Protein AF-A0A7H4N8T7-F1 (afdb_monomer_lite)

Organism: NCBI:txid1134687

Structure (mmCIF, N/CA/C/O backbone):
data_AF-A0A7H4N8T7-F1
#
_entry.id   AF-A0A7H4N8T7-F1
#
loop_
_atom_site.group_PDB
_atom_site.id
_atom_site.type_symbol
_atom_site.label_atom_id
_atom_site.label_alt_id
_atom_site.label_comp_id
_atom_site.label_asym_id
_atom_site.label_entity_id
_atom_site.label_seq_id
_atom_site.pdbx_PDB_ins_code
_atom_site.Cartn_x
_atom_site.Cartn_y
_atom_site.Cartn_z
_atom_site.occupancy
_atom_site.B_iso_or_equiv
_atom_site.auth_seq_id
_atom_site.auth_comp_id
_atom_site.auth_asym_id
_atom_site.auth_atom_id
_atom_site.pdbx_PDB_model_num
ATOM 1 N N . MET A 1 1 ? 42.775 1.103 -53.371 1.00 51.16 1 MET A N 1
ATOM 2 C CA . MET A 1 1 ? 41.950 2.205 -52.832 1.00 51.16 1 MET A CA 1
ATOM 3 C C . MET A 1 1 ? 41.190 1.673 -51.630 1.00 51.16 1 MET A C 1
ATOM 5 O O . MET A 1 1 ? 40.581 0.620 -51.755 1.00 51.16 1 MET A O 1
ATOM 9 N N . GLY A 1 2 ? 41.316 2.308 -50.465 1.00 68.94 2 GLY A N 1
ATOM 10 C CA . GLY A 1 2 ? 40.638 1.861 -49.244 1.00 68.94 2 GLY A CA 1
ATOM 11 C C . GLY A 1 2 ? 39.206 2.387 -49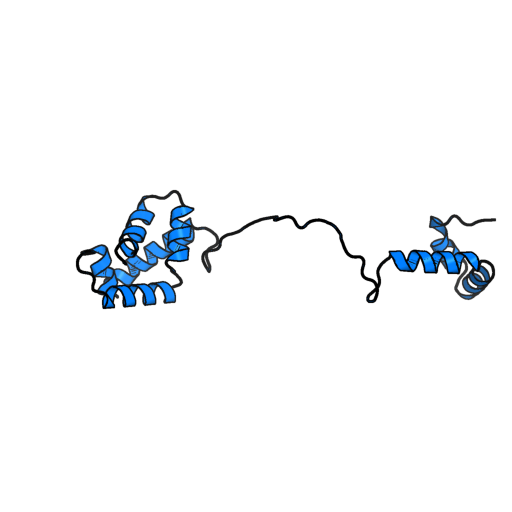.183 1.00 68.94 2 GLY A C 1
ATOM 12 O O . GLY A 1 2 ? 38.961 3.539 -49.532 1.00 68.94 2 GLY A O 1
ATOM 13 N N . VAL A 1 3 ? 38.266 1.549 -48.751 1.00 78.62 3 VAL A N 1
ATOM 14 C CA . VAL A 1 3 ? 36.894 1.965 -48.430 1.00 78.62 3 VAL A CA 1
ATOM 15 C C . VAL A 1 3 ? 36.865 2.401 -46.968 1.00 78.62 3 VAL A C 1
ATOM 17 O O . VAL A 1 3 ? 37.414 1.717 -46.108 1.00 78.62 3 VAL A O 1
ATOM 20 N N . GLU A 1 4 ? 36.233 3.535 -46.677 1.00 83.38 4 GLU A N 1
ATOM 21 C CA . GLU A 1 4 ? 36.076 4.020 -45.303 1.00 83.38 4 GLU A CA 1
ATOM 22 C C . GLU A 1 4 ? 35.295 2.996 -44.446 1.00 83.38 4 GLU A C 1
ATOM 24 O O . GLU A 1 4 ? 34.230 2.549 -44.887 1.00 83.38 4 GLU A O 1
ATOM 29 N N . PRO A 1 5 ? 35.741 2.656 -43.216 1.00 79.25 5 PRO A N 1
ATOM 30 C CA . PRO A 1 5 ? 35.100 1.624 -42.390 1.00 79.25 5 PRO A CA 1
ATOM 31 C C . PRO A 1 5 ? 33.593 1.831 -42.189 1.00 79.25 5 PRO A C 1
ATOM 33 O O . PRO A 1 5 ? 32.812 0.889 -42.304 1.00 79.25 5 PRO A O 1
ATOM 36 N N . LYS A 1 6 ? 33.154 3.082 -41.989 1.00 85.44 6 LYS A N 1
ATOM 37 C CA . LYS A 1 6 ? 31.732 3.424 -41.816 1.00 85.44 6 LYS A CA 1
ATOM 38 C C . LYS A 1 6 ? 30.885 3.170 -43.068 1.00 85.44 6 LYS A C 1
ATOM 40 O O . LYS A 1 6 ? 29.688 2.948 -42.944 1.00 85.44 6 LYS A O 1
ATOM 45 N N . LYS A 1 7 ? 31.482 3.175 -44.264 1.00 89.38 7 LYS A N 1
ATOM 46 C CA . LYS A 1 7 ? 30.796 2.969 -45.557 1.00 89.38 7 LYS A CA 1
ATOM 47 C C . LYS A 1 7 ? 30.966 1.554 -46.111 1.00 89.38 7 LYS A C 1
ATOM 49 O O . LYS A 1 7 ? 30.394 1.232 -47.152 1.00 89.38 7 LYS A O 1
ATOM 54 N N . LEU A 1 8 ? 31.721 0.699 -45.421 1.00 86.19 8 LEU A N 1
ATOM 55 C CA . LEU A 1 8 ? 32.029 -0.659 -45.860 1.00 86.19 8 LEU A CA 1
ATOM 56 C C . LEU A 1 8 ? 30.764 -1.494 -46.104 1.00 86.19 8 LEU A C 1
ATOM 58 O O . LEU A 1 8 ? 30.660 -2.144 -47.140 1.00 86.19 8 LEU A O 1
ATOM 62 N N . HIS A 1 9 ? 29.780 -1.429 -45.204 1.00 86.69 9 HIS A N 1
ATOM 63 C CA . HIS A 1 9 ? 28.518 -2.161 -45.356 1.00 86.69 9 HIS A CA 1
ATOM 64 C C . HIS A 1 9 ? 27.778 -1.761 -46.645 1.00 86.69 9 HIS A C 1
ATOM 66 O O . HIS A 1 9 ? 27.350 -2.621 -47.411 1.00 86.69 9 HIS A O 1
ATOM 72 N N . GLN A 1 10 ? 27.715 -0.461 -46.953 1.00 93.25 10 GLN A N 1
ATOM 73 C CA . GLN A 1 10 ? 27.091 0.051 -48.180 1.00 93.25 10 GLN A CA 1
ATOM 74 C C . GLN A 1 10 ? 27.856 -0.385 -49.432 1.00 93.25 10 GLN A C 1
ATOM 76 O O . GLN A 1 10 ? 27.252 -0.697 -50.455 1.00 93.25 10 GLN A O 1
ATOM 81 N N . HIS A 1 11 ? 29.188 -0.408 -49.359 1.00 89.56 11 HIS A N 1
ATOM 82 C CA . HIS A 1 11 ? 30.033 -0.861 -50.456 1.00 89.56 11 HIS A CA 1
ATOM 83 C C . HIS A 1 11 ? 29.827 -2.353 -50.756 1.00 89.56 11 HIS A C 1
ATOM 85 O O . HIS A 1 11 ? 29.600 -2.711 -51.909 1.00 89.56 11 HIS A O 1
ATOM 91 N N . LEU A 1 12 ? 29.819 -3.207 -49.726 1.00 89.88 12 LEU A N 1
ATOM 92 C CA . LEU A 1 12 ? 29.567 -4.645 -49.874 1.00 89.88 12 LEU A CA 1
ATOM 93 C C . LEU A 1 12 ? 28.165 -4.925 -50.434 1.00 89.88 12 LEU A C 1
ATOM 95 O O . LEU A 1 12 ? 28.024 -5.767 -51.317 1.00 89.88 12 LEU A O 1
ATOM 99 N N . HIS A 1 13 ? 27.148 -4.179 -49.989 1.00 91.69 13 HIS A N 1
ATOM 100 C CA . HIS A 1 13 ? 25.795 -4.280 -50.545 1.00 91.69 13 HIS A CA 1
ATOM 101 C C . HIS A 1 13 ? 25.743 -3.932 -52.039 1.00 91.69 13 HIS A C 1
ATOM 103 O O . HIS A 1 13 ? 25.078 -4.631 -52.799 1.00 91.69 13 HIS A O 1
ATOM 109 N N . LYS A 1 14 ? 26.465 -2.891 -52.477 1.00 93.75 14 LYS A N 1
ATOM 110 C CA . LYS A 1 14 ? 26.513 -2.479 -53.892 1.00 93.75 14 LYS A CA 1
ATOM 111 C C . LYS A 1 14 ? 27.220 -3.489 -54.800 1.00 93.75 14 LYS A C 1
ATOM 113 O O . LYS A 1 14 ? 26.855 -3.593 -55.964 1.00 93.75 14 LYS A O 1
ATOM 118 N N . LEU A 1 15 ? 28.213 -4.216 -54.286 1.00 92.00 15 LEU A N 1
ATOM 119 C CA . LEU A 1 15 ? 28.937 -5.253 -55.034 1.00 92.00 15 LEU A CA 1
ATOM 120 C C . LEU A 1 15 ? 28.083 -6.509 -55.291 1.00 92.00 15 LEU A C 1
ATOM 122 O O . LEU A 1 15 ? 28.352 -7.276 -56.214 1.00 92.00 15 LEU A O 1
ATOM 126 N N . GLY A 1 16 ? 27.055 -6.743 -54.475 1.00 90.69 16 GLY A N 1
ATOM 127 C CA . GLY A 1 16 ? 26.290 -7.984 -54.516 1.00 90.69 16 GLY A CA 1
ATOM 128 C C . GLY A 1 16 ? 27.080 -9.191 -53.976 1.00 90.69 16 GLY A C 1
ATOM 129 O O . GLY A 1 16 ? 28.288 -9.120 -53.733 1.00 90.69 16 GLY A O 1
ATOM 130 N N . PRO A 1 17 ? 26.414 -10.336 -53.760 1.00 90.44 17 PRO A N 1
ATOM 131 C CA . PRO A 1 17 ? 26.932 -11.420 -52.918 1.00 90.44 17 PRO A CA 1
ATOM 132 C C . PRO A 1 17 ? 28.222 -12.071 -53.446 1.00 90.44 17 PRO A C 1
ATOM 134 O O . PRO A 1 17 ? 29.131 -12.366 -52.669 1.00 90.44 17 PRO A O 1
ATOM 137 N N . GLN A 1 18 ? 28.343 -12.271 -54.763 1.00 92.44 18 GLN A N 1
ATOM 138 C CA . GLN A 1 18 ? 29.513 -12.930 -55.361 1.00 92.44 18 GLN A CA 1
ATOM 139 C C . GLN A 1 18 ? 30.771 -12.052 -55.295 1.00 92.44 18 GLN A C 1
ATOM 141 O O . GLN A 1 18 ? 31.836 -12.514 -54.878 1.00 92.44 18 GLN A O 1
ATOM 146 N N . GLN A 1 19 ? 30.650 -10.775 -55.663 1.00 90.06 19 GLN A N 1
ATOM 147 C CA . GLN A 1 19 ? 31.781 -9.843 -55.678 1.00 90.06 19 GLN A CA 1
ATOM 148 C C . GLN A 1 19 ? 32.149 -9.396 -54.259 1.00 90.06 19 GLN A C 1
ATOM 150 O O . GLN A 1 19 ? 33.331 -9.261 -53.954 1.00 90.06 19 GLN A O 1
ATOM 155 N N . ALA A 1 20 ? 31.171 -9.277 -53.354 1.00 89.62 20 ALA A N 1
ATOM 156 C CA . ALA A 1 20 ? 31.430 -9.089 -51.929 1.00 89.62 20 ALA A CA 1
ATOM 157 C C . ALA A 1 20 ? 32.226 -10.269 -51.339 1.00 89.62 20 ALA A C 1
ATOM 159 O O . ALA A 1 20 ? 33.187 -10.051 -50.605 1.00 89.62 20 ALA A O 1
ATOM 160 N N . SER A 1 21 ? 31.901 -11.518 -51.703 1.00 88.75 21 SER A N 1
ATOM 161 C CA . SER A 1 21 ? 32.682 -12.692 -51.280 1.00 88.75 21 SER A CA 1
ATOM 162 C C . SER A 1 21 ? 34.133 -12.631 -51.772 1.00 88.75 21 SER A C 1
ATOM 164 O O . SER A 1 21 ? 35.061 -12.883 -51.001 1.00 88.75 21 SER A O 1
ATOM 166 N N . ALA A 1 22 ? 34.349 -12.256 -53.037 1.00 90.12 22 ALA A N 1
ATOM 167 C CA . ALA A 1 22 ? 35.689 -12.075 -53.597 1.00 90.12 22 ALA A CA 1
ATOM 168 C C . ALA A 1 22 ? 36.469 -10.962 -52.873 1.00 90.12 22 ALA A C 1
ATOM 170 O O . ALA A 1 22 ? 37.619 -11.173 -52.483 1.00 90.12 22 ALA A O 1
ATOM 171 N N . PHE A 1 23 ? 35.821 -9.826 -52.615 1.00 89.06 23 PHE A N 1
ATO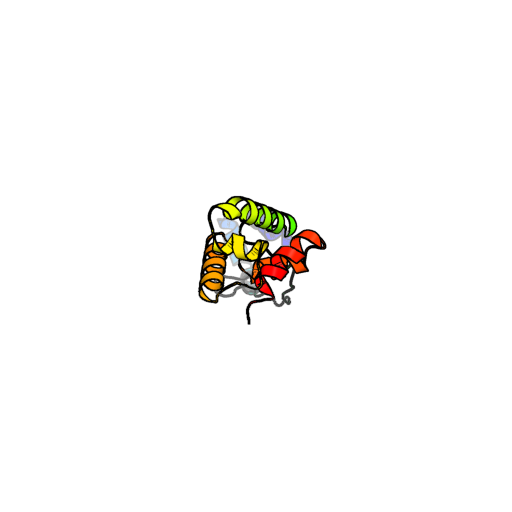M 172 C CA . PHE A 1 23 ? 36.387 -8.709 -51.864 1.00 89.06 23 PHE A CA 1
ATOM 173 C C . PHE A 1 23 ? 36.817 -9.134 -50.449 1.00 89.06 23 PHE A C 1
ATOM 175 O O . PHE A 1 23 ? 37.957 -8.914 -50.044 1.00 89.06 23 PHE A O 1
ATOM 182 N N . LEU A 1 24 ? 35.952 -9.830 -49.704 1.00 86.44 24 LEU A N 1
ATOM 183 C CA . LEU A 1 24 ? 36.271 -10.310 -48.353 1.00 86.44 24 LEU A CA 1
ATOM 184 C C . LEU A 1 24 ? 37.426 -11.327 -48.344 1.00 86.44 24 LEU A C 1
ATOM 186 O O . LEU A 1 24 ? 38.265 -11.298 -47.443 1.00 86.44 24 LEU A O 1
ATOM 190 N N . LYS A 1 25 ? 37.522 -12.193 -49.364 1.00 87.12 25 LYS A N 1
ATOM 191 C CA . LYS A 1 25 ? 38.640 -13.144 -49.518 1.00 87.12 25 LYS A CA 1
ATOM 192 C C . LYS A 1 25 ? 39.978 -12.447 -49.774 1.00 87.12 25 LYS A C 1
ATOM 194 O O . LYS A 1 25 ? 41.005 -12.946 -49.313 1.00 87.12 25 LYS A O 1
ATOM 199 N N . GLN A 1 26 ? 39.971 -11.321 -50.488 1.00 88.44 26 GLN A N 1
ATOM 200 C CA . GLN A 1 26 ? 41.160 -10.496 -50.729 1.00 88.44 26 GLN A CA 1
ATOM 201 C C . GLN A 1 26 ? 41.573 -9.704 -49.479 1.00 88.44 26 GLN A C 1
ATOM 203 O O . GLN A 1 26 ? 42.761 -9.500 -49.237 1.00 88.44 26 GLN A O 1
ATOM 208 N N . HIS A 1 27 ? 40.614 -9.329 -48.632 1.00 86.25 27 HIS A N 1
ATOM 209 C CA . HIS A 1 27 ? 40.841 -8.546 -47.418 1.00 86.25 27 HIS A CA 1
ATOM 210 C C . HIS A 1 27 ? 40.772 -9.397 -46.137 1.00 86.25 27 HIS A C 1
ATOM 212 O O . HIS A 1 27 ? 40.043 -9.075 -45.204 1.00 86.25 27 HIS A O 1
ATOM 218 N N . ARG A 1 28 ? 41.568 -10.473 -46.034 1.00 79.81 28 ARG A N 1
ATOM 219 C CA . ARG A 1 28 ? 41.497 -11.417 -44.890 1.00 79.81 28 ARG A CA 1
ATOM 220 C C . ARG A 1 28 ? 41.712 -10.791 -43.507 1.00 79.81 28 ARG A C 1
ATOM 222 O O . ARG A 1 28 ? 41.130 -11.259 -42.532 1.00 79.81 28 ARG A O 1
ATOM 229 N N . ASN A 1 29 ? 42.502 -9.721 -43.415 1.00 82.75 29 ASN A N 1
ATOM 230 C CA . ASN A 1 29 ? 42.709 -8.997 -42.157 1.00 82.75 29 ASN A CA 1
ATOM 231 C C . ASN A 1 29 ? 41.427 -8.336 -41.630 1.00 82.75 29 ASN A C 1
ATOM 233 O O . ASN A 1 29 ? 41.249 -8.270 -40.418 1.00 82.75 29 ASN A O 1
ATOM 237 N N . LEU A 1 30 ? 40.531 -7.904 -42.521 1.00 81.44 30 LEU A N 1
ATOM 238 C CA . LEU A 1 30 ? 39.244 -7.312 -42.157 1.00 81.44 30 LEU A CA 1
ATOM 239 C C . LEU A 1 30 ? 38.350 -8.330 -41.443 1.00 81.44 30 LEU A C 1
ATOM 241 O O . LEU A 1 30 ? 37.722 -7.998 -40.447 1.00 81.44 30 LEU A O 1
ATOM 245 N N . ILE A 1 31 ? 38.330 -9.579 -41.917 1.00 79.94 31 ILE A N 1
ATOM 246 C CA . ILE A 1 31 ? 37.555 -10.653 -41.280 1.00 79.94 31 ILE A CA 1
ATOM 247 C C . ILE A 1 31 ? 38.041 -10.894 -39.853 1.00 79.94 31 ILE A C 1
ATOM 249 O O . ILE A 1 31 ? 37.226 -10.976 -38.943 1.00 79.94 31 ILE A O 1
ATOM 253 N N . ARG A 1 32 ? 39.361 -10.932 -39.640 1.00 80.75 32 ARG A N 1
ATOM 254 C CA . ARG A 1 32 ? 39.933 -11.062 -38.294 1.00 80.75 32 ARG A CA 1
ATOM 255 C C . ARG A 1 32 ? 39.538 -9.888 -37.392 1.00 80.75 32 ARG A C 1
ATOM 257 O O . ARG A 1 32 ? 39.059 -10.118 -36.293 1.00 80.75 32 ARG A O 1
ATOM 264 N N . GLN A 1 33 ? 39.651 -8.655 -37.886 1.00 80.69 33 GLN A N 1
ATOM 265 C CA . GLN A 1 33 ? 39.260 -7.456 -37.134 1.00 80.69 33 GLN A CA 1
ATOM 266 C C . GLN A 1 33 ? 37.769 -7.448 -36.762 1.00 80.69 33 GLN A C 1
ATOM 268 O O . GLN A 1 33 ? 37.417 -7.047 -35.658 1.00 80.69 33 GLN A O 1
ATOM 273 N N . LEU A 1 34 ? 36.890 -7.906 -37.659 1.00 78.06 34 LEU A N 1
ATOM 274 C CA . LEU A 1 34 ? 35.458 -8.028 -37.371 1.00 78.06 34 LEU A CA 1
ATOM 275 C C . LEU A 1 34 ? 35.175 -9.109 -36.320 1.00 78.06 34 LEU A C 1
ATOM 277 O O . LEU A 1 34 ? 34.333 -8.892 -35.452 1.00 78.06 34 LEU A O 1
ATOM 281 N N . SER A 1 35 ? 35.891 -10.236 -36.360 1.00 75.62 35 SER A N 1
ATOM 282 C CA . SER A 1 35 ? 35.788 -11.275 -35.330 1.00 75.62 35 SER A CA 1
ATOM 283 C C . SER A 1 35 ? 36.227 -10.771 -33.953 1.00 75.62 35 SER A C 1
ATOM 285 O O . SER A 1 35 ? 35.559 -11.066 -32.966 1.00 75.62 35 SER A O 1
ATOM 287 N N . ASP A 1 36 ? 37.297 -9.973 -33.887 1.00 76.00 36 ASP A N 1
ATOM 288 C CA . ASP A 1 36 ? 37.797 -9.397 -32.632 1.00 76.00 36 ASP A CA 1
ATOM 289 C C . ASP A 1 36 ? 36.790 -8.399 -32.029 1.00 76.00 36 ASP A C 1
ATOM 291 O O . ASP A 1 36 ? 36.535 -8.417 -30.826 1.00 76.00 36 ASP A O 1
ATOM 295 N N . VAL A 1 37 ? 36.146 -7.573 -32.865 1.00 72.12 37 VAL A N 1
ATOM 296 C CA . VAL A 1 37 ? 35.076 -6.654 -32.427 1.00 72.12 37 VAL A CA 1
ATOM 297 C C . VAL A 1 37 ? 33.805 -7.409 -32.032 1.00 72.12 37 VAL A C 1
ATOM 299 O O . VAL A 1 37 ? 33.115 -6.993 -31.105 1.00 72.12 37 VAL A O 1
ATOM 302 N N . GLY A 1 38 ? 33.504 -8.540 -32.677 1.00 67.25 38 GLY A N 1
ATOM 303 C CA . GLY A 1 38 ? 32.358 -9.385 -32.331 1.00 67.25 38 GLY A CA 1
ATOM 304 C C . GLY A 1 38 ? 32.372 -9.866 -30.877 1.00 67.25 38 GLY A C 1
ATOM 305 O O . GLY A 1 38 ? 31.314 -10.039 -30.281 1.00 67.25 38 GLY A O 1
ATOM 306 N N . VAL A 1 39 ? 33.557 -9.997 -30.270 1.00 66.88 39 VAL A N 1
ATOM 307 C CA . VAL A 1 39 ? 33.705 -10.330 -28.843 1.00 66.88 39 VAL A CA 1
ATOM 308 C C . VAL A 1 39 ? 33.181 -9.214 -27.928 1.00 66.88 39 VAL A C 1
ATOM 310 O O . VAL A 1 39 ? 32.735 -9.505 -26.822 1.00 66.88 39 VAL A O 1
ATOM 313 N N . LEU A 1 40 ? 33.199 -7.958 -28.382 1.00 68.69 40 LEU A N 1
ATOM 314 C CA . LEU A 1 40 ? 32.792 -6.782 -27.603 1.00 68.69 40 LEU A CA 1
ATOM 315 C C . LEU A 1 40 ? 31.291 -6.470 -27.699 1.00 68.69 40 LEU A C 1
ATOM 317 O O . LEU A 1 40 ? 30.777 -5.715 -26.881 1.00 68.69 40 LEU A O 1
ATOM 321 N N . LEU A 1 41 ? 30.584 -7.023 -28.690 1.00 71.81 41 LEU A N 1
ATOM 322 C CA . LEU A 1 41 ? 29.174 -6.705 -28.965 1.00 71.81 41 LEU A CA 1
ATOM 323 C C . LEU A 1 41 ? 28.177 -7.477 -28.088 1.00 71.81 41 LEU A C 1
ATOM 325 O O . LEU A 1 41 ? 26.971 -7.273 -28.208 1.00 71.81 41 LEU A O 1
ATOM 329 N N . GLY A 1 42 ? 28.676 -8.337 -27.200 1.00 67.44 42 GLY A N 1
ATOM 330 C CA . GLY A 1 42 ? 27.848 -9.253 -26.433 1.00 67.44 42 GLY A CA 1
ATOM 331 C C . GLY A 1 42 ? 27.311 -10.403 -27.286 1.00 67.44 42 GLY A C 1
ATOM 332 O O . GLY A 1 42 ? 27.000 -10.253 -28.463 1.00 67.44 42 GLY A O 1
ATOM 333 N N . SER A 1 43 ? 27.182 -11.584 -26.700 1.00 71.69 43 SER A N 1
ATOM 334 C CA . SER A 1 43 ? 26.442 -12.707 -27.288 1.00 71.69 43 SER A CA 1
ATOM 335 C C . SER A 1 43 ? 25.712 -13.473 -26.193 1.00 71.69 43 SER A C 1
ATOM 337 O O . SER A 1 43 ? 26.001 -13.263 -25.017 1.00 71.69 43 SER A O 1
ATOM 339 N N . GLU A 1 44 ? 24.822 -14.401 -26.552 1.00 73.56 44 GLU A N 1
ATOM 340 C CA . GLU A 1 44 ? 24.174 -15.281 -25.563 1.00 73.56 44 GLU A CA 1
ATOM 341 C C . GLU A 1 44 ? 25.194 -15.995 -24.662 1.00 73.56 44 GLU A C 1
ATOM 343 O O . GLU A 1 44 ? 24.964 -16.167 -23.469 1.00 73.56 44 GLU A O 1
ATOM 348 N N . TYR A 1 45 ? 26.363 -16.338 -25.210 1.00 74.06 45 TYR A N 1
ATOM 349 C CA . TYR A 1 45 ? 27.441 -17.005 -24.479 1.00 74.06 45 TYR A CA 1
ATOM 350 C C . TYR A 1 45 ? 28.485 -16.043 -23.890 1.00 74.06 45 TYR A C 1
ATOM 352 O O . TYR A 1 45 ? 29.422 -16.490 -23.230 1.00 74.06 45 TYR A O 1
ATOM 360 N N . ARG A 1 46 ? 28.365 -14.733 -24.147 1.00 73.62 46 ARG A N 1
ATOM 361 C CA . ARG A 1 46 ? 29.232 -13.664 -23.620 1.00 73.62 46 ARG A CA 1
ATOM 362 C C . ARG A 1 46 ? 28.424 -12.373 -23.461 1.00 73.62 46 ARG A C 1
ATOM 364 O O . ARG A 1 46 ? 28.625 -11.459 -24.258 1.00 73.62 46 ARG A O 1
ATOM 371 N N . PRO A 1 47 ? 27.460 -12.302 -22.535 1.00 75.69 47 PRO A N 1
ATOM 372 C CA . PRO A 1 47 ? 26.644 -11.105 -22.379 1.00 75.69 47 PRO A CA 1
ATOM 373 C C . PRO A 1 47 ? 27.514 -9.923 -21.933 1.00 75.69 47 PRO A C 1
ATOM 375 O O . PRO A 1 47 ? 28.469 -10.100 -21.177 1.00 75.69 47 PRO A O 1
ATOM 378 N N . VAL A 1 48 ? 27.186 -8.714 -22.398 1.00 79.12 48 VAL A N 1
ATOM 379 C CA . VAL A 1 48 ? 27.781 -7.489 -21.847 1.00 79.12 48 VAL A CA 1
ATOM 380 C C . VAL A 1 48 ? 27.171 -7.275 -20.467 1.00 79.12 48 VAL A C 1
ATOM 382 O O . VAL A 1 48 ? 25.958 -7.112 -20.347 1.00 79.12 48 VAL A O 1
ATOM 385 N N . ILE A 1 49 ? 28.007 -7.316 -19.433 1.00 80.06 49 ILE A N 1
ATOM 386 C CA . ILE A 1 49 ? 27.594 -7.076 -18.051 1.00 80.06 49 ILE A CA 1
ATOM 387 C C . ILE A 1 49 ? 27.815 -5.593 -17.756 1.00 80.06 49 ILE A C 1
ATOM 389 O O . ILE A 1 49 ? 28.869 -5.042 -18.062 1.00 80.06 49 ILE A O 1
ATOM 393 N N . SER A 1 50 ? 26.788 -4.942 -17.217 1.00 83.38 50 SER A N 1
ATOM 394 C CA . SER A 1 50 ? 26.874 -3.565 -16.739 1.00 83.38 50 SER A CA 1
ATOM 395 C C . SER A 1 50 ? 27.537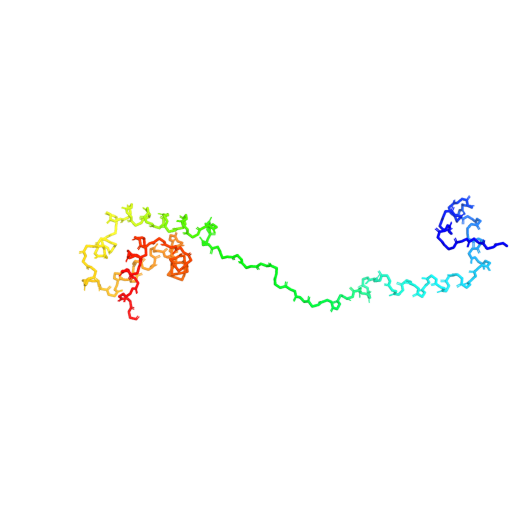 -3.541 -15.364 1.00 83.38 50 SER A C 1
ATOM 397 O O . SER A 1 50 ? 27.029 -4.181 -14.449 1.00 83.38 50 SER A O 1
ATOM 399 N N . ASP A 1 51 ? 28.597 -2.747 -15.207 1.00 86.38 51 ASP A N 1
ATOM 400 C CA . ASP A 1 51 ? 29.241 -2.474 -13.910 1.00 86.38 51 ASP A CA 1
ATOM 401 C C . ASP A 1 51 ? 28.633 -1.252 -13.189 1.00 86.38 51 ASP A C 1
ATOM 403 O O . ASP A 1 51 ? 29.191 -0.749 -12.215 1.00 86.38 51 ASP A O 1
ATOM 407 N N . HIS A 1 52 ? 27.515 -0.714 -13.690 1.00 90.81 52 HIS A N 1
ATOM 408 C CA . HIS A 1 52 ? 26.832 0.402 -13.041 1.00 90.81 52 HIS A CA 1
ATOM 409 C C . HIS A 1 52 ? 26.284 -0.012 -11.672 1.00 90.81 52 HIS A C 1
ATOM 411 O O . HIS A 1 52 ? 25.626 -1.042 -11.553 1.00 90.81 52 HIS A O 1
ATOM 417 N N . GLU A 1 53 ? 26.530 0.819 -10.657 1.00 89.19 53 GLU A N 1
ATOM 418 C CA . GLU A 1 53 ? 25.930 0.632 -9.338 1.00 89.19 53 GLU A CA 1
ATOM 419 C C . GLU A 1 53 ? 24.410 0.814 -9.403 1.00 89.19 53 GLU A C 1
ATOM 421 O O . GLU A 1 53 ? 23.900 1.745 -10.038 1.00 89.19 53 GLU A O 1
ATOM 426 N N 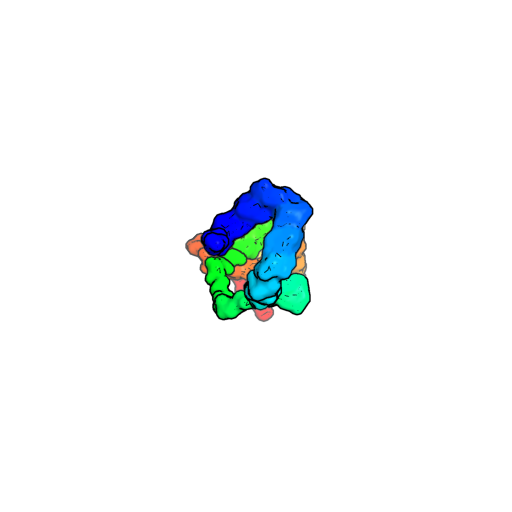. ASP A 1 54 ? 23.690 -0.065 -8.708 1.00 88.50 54 ASP A N 1
ATOM 427 C CA . ASP A 1 54 ? 22.243 0.032 -8.581 1.00 88.50 54 ASP A CA 1
ATOM 428 C C . ASP A 1 54 ? 21.851 1.287 -7.792 1.00 88.50 54 ASP A C 1
ATOM 430 O O . ASP A 1 54 ? 22.412 1.600 -6.740 1.00 88.50 54 ASP A O 1
ATOM 434 N N . ALA A 1 55 ? 20.819 1.981 -8.271 1.00 89.19 55 ALA A N 1
ATOM 435 C CA . ALA A 1 55 ? 20.239 3.133 -7.595 1.00 89.19 55 ALA A CA 1
ATOM 436 C C . ALA A 1 55 ? 18.778 2.862 -7.222 1.00 89.19 55 ALA A C 1
ATOM 438 O O . ALA A 1 55 ? 17.977 2.413 -8.045 1.00 89.19 55 ALA A O 1
ATOM 439 N N . LEU A 1 56 ? 18.402 3.192 -5.983 1.00 88.50 56 LEU A N 1
ATOM 440 C CA . LEU A 1 56 ? 17.001 3.187 -5.568 1.00 88.50 56 LEU A CA 1
ATOM 441 C C . LEU A 1 56 ? 16.278 4.381 -6.211 1.00 88.50 56 LEU A C 1
ATOM 443 O O . LEU A 1 56 ? 16.471 5.520 -5.792 1.00 88.50 56 LEU A O 1
ATOM 447 N N . ILE A 1 57 ? 15.439 4.116 -7.215 1.00 89.56 57 ILE A N 1
ATOM 448 C CA . ILE A 1 57 ? 14.720 5.161 -7.966 1.00 89.56 57 ILE A CA 1
ATOM 449 C C . ILE A 1 57 ? 13.488 5.659 -7.196 1.00 89.56 57 ILE A C 1
ATOM 451 O O . ILE A 1 57 ? 13.223 6.860 -7.160 1.00 89.56 57 ILE A O 1
ATOM 455 N N . SER A 1 58 ? 12.732 4.762 -6.559 1.00 84.00 58 SER A N 1
ATOM 456 C CA . SER A 1 58 ? 11.558 5.133 -5.766 1.00 84.00 58 SER A CA 1
ATOM 457 C C . SER A 1 58 ? 11.200 4.073 -4.725 1.00 84.00 58 SER A C 1
ATOM 459 O O . SER A 1 58 ? 11.606 2.913 -4.804 1.00 84.00 58 SER A O 1
ATOM 461 N N . LYS A 1 59 ? 10.421 4.492 -3.724 1.00 79.81 59 LYS A N 1
ATOM 462 C CA . LYS A 1 59 ? 9.762 3.609 -2.763 1.00 79.81 59 LYS A CA 1
ATOM 463 C C . LYS A 1 59 ? 8.311 4.051 -2.627 1.00 79.81 59 LYS A C 1
ATOM 465 O O . LYS A 1 59 ? 8.042 5.101 -2.050 1.00 79.81 59 LYS A O 1
ATOM 470 N N . GLU A 1 60 ? 7.393 3.239 -3.131 1.00 79.31 60 GLU A N 1
ATOM 471 C CA . GLU A 1 60 ? 5.955 3.471 -3.005 1.00 79.31 60 GLU A CA 1
ATOM 472 C C . GLU A 1 60 ? 5.373 2.520 -1.959 1.00 79.31 60 GLU A C 1
ATOM 474 O O . GLU A 1 60 ? 5.616 1.313 -1.989 1.00 79.31 60 GLU A O 1
ATOM 479 N N . GLN A 1 61 ? 4.632 3.073 -0.998 1.00 79.38 61 GLN A N 1
ATOM 480 C CA . GLN A 1 61 ? 3.890 2.292 -0.014 1.00 79.38 61 GLN A CA 1
ATOM 481 C C . GLN A 1 61 ? 2.433 2.230 -0.453 1.00 79.38 61 GLN A C 1
ATOM 483 O O . GLN A 1 61 ? 1.768 3.259 -0.539 1.00 79.38 61 GLN A O 1
ATOM 488 N N . THR A 1 62 ? 1.932 1.023 -0.685 1.00 84.69 62 THR A N 1
ATOM 489 C CA . THR A 1 62 ? 0.519 0.783 -0.980 1.00 84.69 62 THR A CA 1
ATOM 490 C C . THR A 1 62 ? -0.184 0.169 0.229 1.00 84.69 62 THR A C 1
ATOM 492 O O . THR A 1 62 ? 0.446 -0.413 1.120 1.00 84.69 62 THR A O 1
ATOM 495 N N . TYR A 1 63 ? -1.506 0.321 0.261 1.00 85.88 63 TYR A N 1
ATOM 496 C CA . TYR A 1 63 ? -2.392 -0.156 1.320 1.00 85.88 63 TYR A CA 1
ATOM 497 C C . TYR A 1 63 ? -3.431 -1.106 0.711 1.00 85.88 63 TYR A C 1
ATOM 499 O O . TYR A 1 63 ? -4.631 -0.834 0.678 1.00 85.88 63 TYR A O 1
ATOM 507 N N . GLY A 1 64 ? -2.946 -2.205 0.124 1.00 84.56 64 GLY A N 1
ATOM 508 C CA . GLY A 1 64 ? -3.772 -3.139 -0.642 1.00 84.56 64 GLY A CA 1
ATOM 509 C C . GLY A 1 64 ? -4.275 -2.497 -1.936 1.00 84.56 64 GLY A C 1
ATOM 510 O O . GLY A 1 64 ? -3.480 -2.130 -2.798 1.00 84.56 64 GLY A O 1
ATOM 511 N N . ARG A 1 65 ? -5.597 -2.338 -2.066 1.00 84.06 65 ARG A N 1
ATOM 512 C CA . ARG A 1 65 ? -6.232 -1.698 -3.235 1.00 84.06 65 ARG A CA 1
ATOM 513 C C . ARG A 1 65 ? -6.100 -0.170 -3.268 1.00 84.06 65 ARG A C 1
ATOM 515 O O . ARG A 1 65 ? -6.457 0.441 -4.270 1.00 84.06 65 ARG A O 1
ATOM 522 N N . TYR A 1 66 ? -5.612 0.445 -2.191 1.00 86.56 66 TYR A N 1
ATOM 523 C CA . TYR A 1 66 ? -5.489 1.897 -2.073 1.00 86.56 66 TYR A CA 1
ATOM 524 C C . TYR A 1 66 ? -4.034 2.336 -2.251 1.00 86.56 66 TYR A C 1
ATOM 526 O O . TYR A 1 66 ? -3.128 1.815 -1.596 1.00 86.56 66 TYR A O 1
ATOM 534 N N . GLN A 1 67 ? -3.814 3.318 -3.126 1.00 82.38 67 GLN A N 1
ATOM 535 C CA . GLN A 1 67 ? -2.497 3.938 -3.328 1.00 82.38 67 GLN A CA 1
ATOM 536 C C . GLN A 1 67 ? -2.246 5.080 -2.339 1.00 82.38 67 GLN A C 1
ATOM 538 O O . GLN A 1 67 ? -1.106 5.315 -1.950 1.00 82.38 67 GLN A O 1
ATOM 543 N N . LYS A 1 68 ? -3.302 5.783 -1.910 1.00 88.19 68 LYS A N 1
ATOM 544 C CA . LYS A 1 68 ? -3.194 6.899 -0.969 1.00 88.19 68 LYS A CA 1
ATOM 545 C C . LYS A 1 68 ? -3.579 6.461 0.443 1.00 88.19 68 LYS A C 1
ATOM 547 O O . LYS A 1 68 ? -4.616 5.813 0.610 1.00 88.19 68 LYS A O 1
ATOM 552 N N . PRO A 1 69 ? -2.801 6.851 1.466 1.00 88.12 69 PRO A N 1
ATOM 553 C CA . PRO A 1 69 ? -3.138 6.543 2.848 1.00 88.12 69 PRO A CA 1
ATOM 554 C C . PRO A 1 69 ? -4.439 7.230 3.288 1.00 88.12 69 PRO A C 1
ATOM 556 O O . PRO A 1 69 ? -5.224 6.588 3.978 1.00 88.12 69 PRO A O 1
ATOM 559 N N . ALA A 1 70 ? -4.739 8.457 2.835 1.00 86.06 70 ALA A N 1
ATOM 560 C CA . ALA A 1 70 ? -6.033 9.105 3.087 1.00 86.06 70 ALA A CA 1
ATOM 561 C C . ALA A 1 70 ? -7.234 8.249 2.649 1.00 86.06 70 ALA A C 1
ATOM 563 O O . ALA A 1 70 ? -8.132 8.011 3.454 1.00 86.06 70 ALA A O 1
ATOM 564 N N . ASP A 1 71 ? -7.227 7.745 1.410 1.00 89.12 71 ASP A N 1
ATOM 565 C CA . ASP A 1 71 ? -8.332 6.945 0.860 1.00 89.12 71 ASP A CA 1
ATOM 566 C C . ASP A 1 71 ? -8.514 5.638 1.649 1.00 89.12 71 ASP A C 1
ATOM 568 O O . ASP A 1 71 ? -9.634 5.213 1.939 1.00 89.12 71 ASP A O 1
ATOM 572 N N . TYR A 1 72 ? -7.401 5.017 2.050 1.00 90.19 72 TYR A N 1
ATOM 573 C CA . TYR A 1 72 ? -7.408 3.824 2.892 1.00 90.19 72 TYR A CA 1
ATOM 574 C C . TYR A 1 72 ? -8.003 4.096 4.281 1.00 90.19 72 TYR A C 1
ATOM 576 O O . TYR A 1 72 ? -8.859 3.342 4.743 1.00 90.19 72 TYR A O 1
ATOM 584 N N . LEU A 1 73 ? -7.589 5.187 4.934 1.00 87.00 73 LEU A N 1
ATOM 585 C CA . LEU A 1 73 ? -8.090 5.593 6.250 1.00 87.00 73 LEU A CA 1
ATOM 586 C C . LEU A 1 73 ? -9.569 5.994 6.214 1.00 87.00 73 LEU A C 1
ATOM 588 O O . LEU A 1 73 ? -10.319 5.657 7.130 1.00 87.00 73 LEU A O 1
ATOM 592 N N . GLN A 1 74 ? -10.002 6.678 5.155 1.00 87.06 74 GLN A N 1
ATOM 593 C CA . GLN A 1 74 ? -11.407 7.009 4.951 1.00 87.06 74 GLN A CA 1
ATOM 594 C C . GLN A 1 74 ? -12.244 5.738 4.788 1.00 87.06 74 GLN A C 1
ATOM 596 O O . GLN A 1 74 ? -13.240 5.567 5.489 1.00 87.06 74 GLN A O 1
ATOM 601 N N . SER A 1 75 ? -11.813 4.818 3.922 1.00 88.62 75 SER A N 1
ATOM 602 C CA . SER A 1 75 ? -12.522 3.556 3.722 1.00 88.62 75 SER A CA 1
ATOM 603 C C . SER A 1 75 ? -12.564 2.709 4.993 1.00 88.62 75 SER A C 1
ATOM 605 O O . SER A 1 75 ? -13.579 2.072 5.262 1.00 88.62 75 SER A O 1
ATOM 607 N N . PHE A 1 76 ? -11.494 2.713 5.790 1.00 87.12 76 PHE A N 1
ATOM 608 C CA . PHE A 1 76 ? -11.500 2.082 7.106 1.00 87.12 76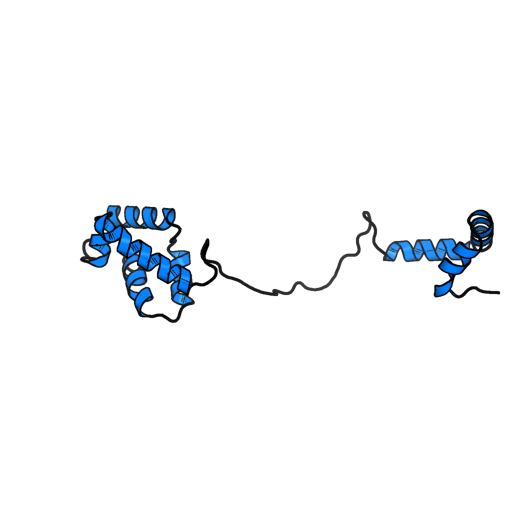 PHE A CA 1
ATOM 609 C C . PHE A 1 76 ? -12.583 2.685 8.009 1.00 87.12 76 PHE A C 1
ATOM 611 O O . PHE A 1 76 ? -13.345 1.949 8.628 1.00 87.12 76 PHE A O 1
ATOM 618 N N . ASN A 1 77 ? -12.693 4.014 8.065 1.00 83.19 77 ASN A N 1
ATOM 619 C CA . ASN A 1 77 ? -13.704 4.673 8.888 1.00 83.19 77 ASN A CA 1
ATOM 620 C C . ASN A 1 77 ? -15.131 4.312 8.440 1.00 83.19 77 ASN A C 1
ATOM 622 O O . ASN A 1 77 ? -15.969 3.969 9.269 1.00 83.19 77 ASN A O 1
ATOM 626 N N . GLU A 1 78 ? -15.387 4.314 7.129 1.00 85.81 78 GLU A N 1
ATOM 627 C CA . GLU A 1 78 ? -16.659 3.864 6.544 1.00 85.81 78 GLU A CA 1
ATOM 628 C C . GLU A 1 78 ? -16.951 2.393 6.868 1.00 85.81 78 GLU A C 1
ATOM 630 O O . GLU A 1 78 ? -18.084 2.018 7.165 1.00 85.81 78 GLU A O 1
ATOM 635 N N . PHE A 1 79 ? -15.929 1.538 6.844 1.00 86.25 79 PHE A N 1
ATOM 636 C CA . PHE A 1 79 ? -16.076 0.140 7.221 1.00 86.25 79 PHE A CA 1
ATOM 637 C C . PHE A 1 79 ? -16.475 -0.006 8.692 1.00 86.25 79 PHE A C 1
ATOM 639 O O . PHE A 1 79 ? -17.417 -0.739 8.993 1.00 86.25 79 PHE A O 1
ATOM 646 N N . ILE A 1 80 ? -15.817 0.712 9.605 1.00 79.75 80 ILE A N 1
ATOM 647 C CA . ILE A 1 80 ? -16.164 0.677 11.029 1.00 79.75 80 ILE A CA 1
ATOM 648 C C . ILE A 1 80 ? -17.601 1.155 11.237 1.00 79.75 80 ILE A C 1
ATOM 650 O O . ILE A 1 80 ? -18.384 0.436 11.854 1.00 79.75 80 ILE A O 1
ATOM 654 N N . THR A 1 81 ? -17.985 2.312 10.688 1.00 78.56 81 THR A N 1
ATOM 655 C CA . THR A 1 81 ? -19.331 2.874 10.894 1.00 78.56 81 THR A CA 1
ATOM 656 C C . THR A 1 81 ? -20.439 1.973 10.356 1.00 78.56 81 THR A C 1
ATOM 658 O O . THR A 1 81 ? -21.456 1.796 11.025 1.00 78.56 81 THR A O 1
ATOM 661 N N . ASN A 1 82 ? -20.228 1.337 9.202 1.00 82.25 82 ASN A N 1
ATOM 662 C CA . ASN A 1 82 ? -21.198 0.414 8.614 1.00 82.25 82 ASN A CA 1
ATOM 663 C C . ASN A 1 82 ? -21.323 -0.907 9.392 1.00 82.25 82 ASN A C 1
ATOM 665 O O . ASN A 1 82 ? -22.408 -1.488 9.449 1.00 82.25 82 ASN A O 1
ATOM 669 N N . ASN A 1 83 ? -20.240 -1.375 10.019 1.00 75.38 83 ASN A N 1
ATOM 670 C CA . ASN A 1 83 ? -20.213 -2.651 10.741 1.00 75.38 83 ASN A CA 1
ATOM 671 C C . ASN A 1 83 ? -20.460 -2.516 12.255 1.00 75.38 83 ASN A C 1
ATOM 673 O O . ASN A 1 83 ? -20.597 -3.530 12.943 1.00 75.38 83 ASN A O 1
ATOM 677 N N . LEU A 1 84 ? -20.600 -1.291 12.780 1.00 69.62 84 LEU A N 1
ATOM 678 C CA . LEU A 1 84 ? -20.888 -1.015 14.197 1.00 69.62 84 LEU A CA 1
ATOM 679 C C . LEU A 1 84 ? -22.141 -1.731 14.719 1.00 69.62 84 LEU A C 1
ATOM 681 O O . LEU A 1 84 ? -22.154 -2.202 15.853 1.00 69.62 84 LEU A O 1
ATOM 685 N N . ASN A 1 85 ? -23.187 -1.824 13.895 1.00 59.75 85 ASN A N 1
ATOM 686 C CA . ASN A 1 85 ? -24.444 -2.482 14.268 1.00 59.75 85 ASN A CA 1
ATOM 687 C C . ASN A 1 85 ? -24.408 -4.003 14.067 1.00 59.75 85 ASN A C 1
ATOM 689 O O . ASN A 1 85 ? -25.265 -4.709 14.591 1.00 59.75 85 ASN A O 1
ATOM 693 N N . GLN A 1 86 ? -23.446 -4.502 13.287 1.00 62.53 86 GLN A N 1
ATOM 694 C CA . GLN A 1 86 ? -23.345 -5.915 12.915 1.00 62.53 86 GLN A CA 1
ATOM 695 C C . GLN A 1 86 ? -22.395 -6.687 13.835 1.00 62.53 86 GLN A C 1
ATOM 697 O O . GLN A 1 86 ? -22.549 -7.893 14.002 1.00 62.53 86 GLN A O 1
ATOM 702 N N . SER A 1 87 ? -21.448 -5.995 14.474 1.00 66.19 87 SER A N 1
ATOM 703 C CA . SER A 1 87 ? -20.506 -6.597 15.413 1.00 66.19 87 SER A CA 1
ATOM 704 C C . SER A 1 87 ? -20.639 -5.978 16.800 1.00 66.19 87 SER A C 1
ATOM 706 O O . SER A 1 87 ? -20.271 -4.824 17.040 1.00 66.19 87 SER A O 1
ATOM 708 N N . ALA A 1 88 ? -21.101 -6.788 17.755 1.00 61.31 88 ALA A N 1
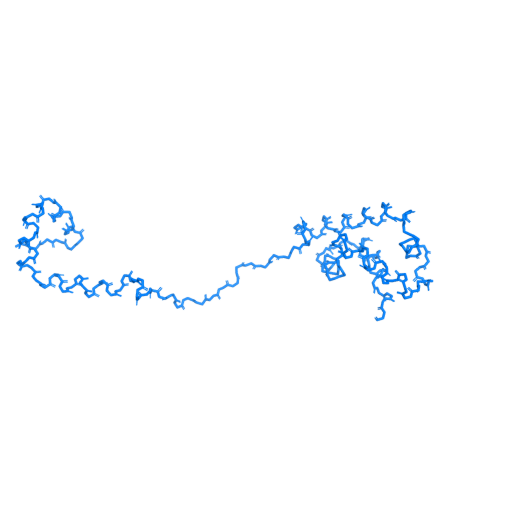ATOM 709 C CA . ALA A 1 88 ? -21.107 -6.420 19.168 1.00 61.31 88 ALA A CA 1
ATOM 710 C C . ALA A 1 88 ? -19.691 -6.068 19.665 1.00 61.31 88 ALA A C 1
ATOM 712 O O . ALA A 1 88 ? -19.535 -5.155 20.475 1.00 61.31 88 ALA A O 1
ATOM 713 N N . ALA A 1 89 ? -18.655 -6.731 19.138 1.00 60.03 89 ALA A N 1
ATOM 714 C CA . ALA A 1 89 ? -17.264 -6.467 19.487 1.00 60.03 89 ALA A CA 1
ATOM 715 C C . ALA A 1 89 ? -16.795 -5.078 19.005 1.00 60.03 89 ALA A C 1
ATOM 717 O O . ALA A 1 89 ? -16.212 -4.331 19.792 1.00 60.03 89 ALA A O 1
ATOM 718 N N . LEU A 1 90 ? -17.123 -4.671 17.769 1.00 67.06 90 LEU A N 1
ATOM 719 C CA . LEU A 1 90 ? -16.827 -3.315 17.268 1.00 67.06 90 LEU A CA 1
ATOM 720 C C . LEU A 1 90 ? -17.595 -2.226 18.037 1.00 67.06 90 LEU A C 1
ATOM 722 O O . LEU A 1 90 ? -17.065 -1.144 18.285 1.00 67.06 90 LEU A O 1
ATOM 726 N N . SER A 1 91 ? -18.826 -2.511 18.469 1.00 63.62 91 SER A N 1
ATOM 727 C CA . SER A 1 91 ? -19.605 -1.579 19.292 1.00 63.62 91 SER A CA 1
ATOM 728 C C . SER A 1 91 ? -18.991 -1.369 20.684 1.00 63.62 91 SER A C 1
ATOM 730 O O . SER A 1 91 ? -18.934 -0.238 21.173 1.00 63.62 91 SER A O 1
ATOM 732 N N . VAL A 1 92 ? -18.463 -2.426 21.316 1.00 58.84 92 VAL A N 1
ATOM 733 C CA . VAL A 1 92 ? -17.763 -2.324 22.611 1.00 58.84 92 VAL A CA 1
ATOM 734 C C . VAL A 1 92 ? -16.461 -1.533 22.475 1.00 58.84 92 VAL A C 1
ATOM 736 O O . VAL A 1 92 ? -16.154 -0.730 23.351 1.00 58.84 92 VAL A O 1
ATOM 739 N N . VAL A 1 93 ? -15.739 -1.663 21.361 1.00 63.59 93 VAL A N 1
ATOM 740 C CA . VAL A 1 93 ? -14.550 -0.845 21.069 1.00 63.59 93 VAL A CA 1
ATOM 741 C C . VAL A 1 93 ? -14.864 0.646 21.070 1.00 63.59 93 VAL A C 1
ATOM 743 O O . VAL A 1 93 ? -14.139 1.422 21.684 1.00 63.59 93 VAL A O 1
ATOM 746 N N . VAL A 1 94 ? -15.924 1.063 20.379 1.00 62.88 94 VAL A N 1
ATOM 747 C CA . VAL A 1 94 ? -16.227 2.493 20.238 1.00 62.88 94 VAL A CA 1
ATOM 748 C C . VAL A 1 94 ? -16.852 3.053 21.515 1.00 62.88 94 VAL A C 1
ATOM 750 O O . VAL A 1 94 ? -16.504 4.151 21.942 1.00 62.88 94 VAL A O 1
ATOM 753 N N . ASN A 1 95 ? -17.733 2.288 22.164 1.00 64.50 95 ASN A N 1
ATOM 754 C CA . ASN A 1 95 ? -18.537 2.792 23.279 1.00 64.50 95 ASN A CA 1
ATOM 755 C C . ASN A 1 95 ? -17.930 2.522 24.664 1.00 64.50 95 ASN A C 1
ATOM 757 O O . ASN A 1 95 ? -18.112 3.321 25.583 1.00 64.50 95 ASN A O 1
ATOM 761 N N . ARG A 1 96 ? -17.237 1.393 24.853 1.00 68.25 96 ARG A N 1
ATOM 762 C CA . ARG A 1 96 ? -16.658 0.967 26.142 1.00 68.25 96 ARG A CA 1
ATOM 763 C C . ARG A 1 96 ? -15.310 0.268 25.946 1.00 68.25 96 ARG A C 1
ATOM 765 O O . ARG A 1 96 ? -15.150 -0.897 26.309 1.00 68.25 96 ARG A O 1
ATOM 772 N N . PRO A 1 97 ? -14.280 0.979 25.462 1.00 64.69 97 PRO A N 1
ATOM 773 C CA . PRO A 1 97 ? -13.000 0.362 25.117 1.00 64.69 97 PRO A CA 1
ATOM 774 C C . PRO A 1 97 ? -12.233 -0.215 26.322 1.00 64.69 97 PRO A C 1
ATOM 776 O O . PRO A 1 97 ? -11.136 -0.734 26.142 1.00 64.69 97 PRO A O 1
ATOM 779 N N . ARG A 1 98 ? -12.727 -0.051 27.559 1.00 65.00 98 ARG A N 1
ATOM 780 C CA . ARG A 1 98 ? -12.163 -0.640 28.788 1.00 65.00 98 ARG A CA 1
ATOM 781 C C . ARG A 1 98 ? -12.706 -2.042 29.090 1.00 65.00 98 ARG A C 1
ATOM 783 O O . ARG A 1 98 ? -12.059 -2.758 29.843 1.00 65.00 98 ARG A O 1
ATOM 790 N N . ASP A 1 99 ? -13.821 -2.430 28.474 1.00 70.12 99 ASP A N 1
ATOM 791 C CA . ASP A 1 99 ? -14.538 -3.682 28.758 1.00 70.12 99 ASP A CA 1
ATOM 792 C C . ASP A 1 99 ? -14.254 -4.772 27.706 1.00 70.12 99 ASP A C 1
ATOM 794 O O . ASP A 1 99 ? -14.975 -5.763 27.611 1.00 70.12 99 ASP A O 1
ATOM 798 N N . LEU A 1 100 ? -13.216 -4.585 26.883 1.00 71.00 100 LEU A N 1
ATOM 799 C CA . LEU A 1 100 ? -12.847 -5.526 25.828 1.00 71.00 100 LEU A CA 1
ATOM 800 C C . LEU A 1 100 ? -12.185 -6.778 26.408 1.00 71.00 100 LEU A C 1
ATOM 802 O O . LEU A 1 100 ? -11.138 -6.713 27.053 1.00 71.00 100 LEU A O 1
ATOM 806 N N . THR A 1 101 ? -12.776 -7.930 26.111 1.00 77.94 101 THR A N 1
ATOM 807 C CA . THR A 1 101 ? -12.191 -9.245 26.400 1.00 77.94 101 THR A CA 1
ATOM 808 C C . THR A 1 101 ? -11.133 -9.622 25.357 1.00 77.94 101 THR A C 1
ATOM 810 O O . THR A 1 101 ? -11.122 -9.105 24.235 1.00 77.94 101 THR A O 1
ATOM 813 N N . ARG A 1 102 ? -10.234 -10.555 25.701 1.00 79.00 102 ARG A N 1
ATOM 814 C CA . ARG A 1 102 ? -9.229 -11.076 24.754 1.00 79.00 102 ARG A CA 1
ATOM 815 C C . ARG A 1 102 ? -9.881 -11.720 23.532 1.00 79.00 102 ARG A C 1
ATOM 817 O O . ARG A 1 102 ? -9.371 -11.573 22.423 1.00 79.00 102 ARG A O 1
ATOM 824 N N . GLU A 1 103 ? -10.990 -12.418 23.733 1.00 80.00 103 GLU A N 1
ATOM 825 C CA . GLU A 1 103 ? -11.763 -13.072 22.681 1.00 80.00 103 GLU A CA 1
ATOM 826 C C . GLU A 1 103 ? -12.321 -12.043 21.693 1.00 80.00 103 GLU A C 1
ATOM 828 O O . GLU A 1 103 ? -12.109 -12.182 20.489 1.00 80.00 103 GLU A O 1
ATOM 833 N N . GLN A 1 104 ? -12.927 -10.961 22.194 1.00 75.00 104 GLN A N 1
ATOM 834 C CA . GLN A 1 104 ? -13.437 -9.868 21.357 1.00 75.00 104 GLN A CA 1
ATOM 835 C C . GLN A 1 104 ? -12.319 -9.184 20.568 1.00 75.00 104 GLN A C 1
ATOM 837 O O . GLN A 1 104 ? -12.475 -8.924 19.380 1.00 75.00 104 GLN A O 1
ATOM 842 N N . LEU A 1 105 ? -11.165 -8.931 21.194 1.00 76.62 105 LEU A N 1
ATOM 843 C CA . LEU A 1 105 ? -10.002 -8.349 20.513 1.00 76.62 105 LEU A CA 1
ATOM 844 C C . LEU A 1 105 ? -9.508 -9.227 19.356 1.00 76.62 105 LEU A C 1
ATOM 846 O O . LEU A 1 105 ? -9.147 -8.715 18.295 1.00 76.62 105 LEU A O 1
ATOM 850 N N . LYS A 1 106 ? -9.515 -10.552 19.540 1.00 81.62 106 LYS A N 1
ATOM 851 C CA . LYS A 1 106 ? -9.142 -11.506 18.491 1.00 81.62 106 LYS A CA 1
ATOM 852 C C . LYS A 1 106 ? -10.158 -11.520 17.348 1.00 81.62 106 LYS A C 1
ATOM 854 O O . LYS A 1 106 ? -9.752 -11.550 16.191 1.00 81.62 106 LYS A O 1
ATOM 859 N N . GLU A 1 107 ? -11.447 -11.477 17.667 1.00 80.50 107 GLU A N 1
ATOM 860 C CA . GLU A 1 107 ? -12.533 -11.421 16.685 1.00 80.50 107 GLU A CA 1
ATOM 861 C C . GLU A 1 107 ? -12.469 -10.140 15.843 1.00 80.50 107 GLU A C 1
ATOM 863 O O . GLU A 1 107 ? -12.527 -10.201 14.618 1.00 80.50 107 GLU A O 1
ATOM 868 N N . ILE A 1 108 ? -12.242 -8.990 16.485 1.00 78.88 108 ILE A N 1
ATOM 869 C CA . ILE A 1 108 ? -12.057 -7.705 15.799 1.00 78.88 108 ILE A CA 1
ATOM 870 C C . ILE A 1 108 ? -10.853 -7.768 14.867 1.00 78.88 108 ILE A C 1
ATOM 872 O O . ILE A 1 108 ? -10.949 -7.353 13.717 1.00 78.88 108 ILE A O 1
ATOM 876 N N . ARG A 1 109 ? -9.721 -8.295 15.342 1.00 79.50 109 ARG A N 1
ATOM 877 C CA . ARG A 1 109 ? -8.515 -8.408 14.520 1.00 79.50 109 ARG A CA 1
ATOM 878 C C . ARG A 1 109 ? -8.753 -9.275 13.287 1.00 79.50 109 ARG A C 1
ATOM 880 O O . ARG A 1 109 ? -8.366 -8.870 12.200 1.00 79.50 109 ARG A O 1
ATOM 887 N N . LEU A 1 110 ? -9.419 -10.418 13.451 1.00 85.19 110 LEU A N 1
ATOM 888 C CA . LEU A 1 110 ? -9.748 -11.301 12.336 1.00 85.19 110 LEU A CA 1
ATOM 889 C C . LEU A 1 110 ? -10.658 -10.602 11.318 1.00 85.19 110 LEU A C 1
ATOM 891 O O . LEU A 1 110 ? -10.355 -10.609 10.132 1.00 85.19 110 LEU A O 1
ATOM 895 N N . LEU A 1 111 ? -11.715 -9.937 11.788 1.00 84.44 111 LEU A N 1
ATOM 896 C CA . LEU A 1 111 ? -12.651 -9.199 10.939 1.00 84.44 111 LEU A CA 1
ATOM 897 C C . LEU A 1 111 ? -11.956 -8.067 10.166 1.00 84.44 111 LEU A C 1
ATOM 899 O O . LEU A 1 111 ? -12.230 -7.854 8.985 1.00 84.44 111 LEU A O 1
ATOM 903 N N . LEU A 1 112 ? -11.044 -7.340 10.818 1.00 85.75 112 LEU A N 1
ATOM 904 C CA . LEU A 1 112 ? -10.257 -6.293 10.171 1.00 85.75 112 LEU A CA 1
ATOM 905 C C . LEU A 1 112 ? -9.294 -6.870 9.133 1.00 85.75 112 LEU A C 1
ATOM 907 O O . LEU A 1 112 ? -9.234 -6.353 8.018 1.00 85.75 112 LEU A O 1
ATOM 911 N N . ASP A 1 113 ? -8.580 -7.944 9.466 1.00 86.31 113 ASP A N 1
ATOM 912 C CA . ASP A 1 113 ? -7.647 -8.601 8.551 1.00 86.31 113 ASP A CA 1
ATOM 913 C C . ASP A 1 113 ? -8.381 -9.169 7.317 1.00 86.31 113 ASP A C 1
ATOM 915 O O . ASP A 1 113 ? -7.922 -8.963 6.191 1.00 86.31 113 ASP A O 1
ATOM 919 N N . GLU A 1 114 ? -9.556 -9.788 7.491 1.00 87.81 114 GLU A N 1
ATOM 920 C CA . GLU A 1 114 ? -10.410 -10.278 6.393 1.00 87.81 114 GLU A CA 1
ATOM 921 C C . GLU A 1 114 ? -10.890 -9.152 5.466 1.00 87.81 114 GLU A C 1
ATOM 923 O O . GLU A 1 114 ? -10.959 -9.324 4.248 1.00 87.81 114 GLU A O 1
ATOM 928 N N . ALA A 1 115 ? -11.178 -7.976 6.024 1.00 87.56 115 ALA A N 1
ATOM 929 C CA . ALA A 1 115 ? -11.579 -6.797 5.262 1.00 87.56 115 ALA A CA 1
ATOM 930 C C . ALA A 1 115 ? -10.394 -6.031 4.633 1.00 87.56 115 ALA A C 1
ATOM 932 O O . ALA A 1 115 ? -10.601 -5.050 3.913 1.00 87.56 115 ALA A O 1
ATOM 933 N N . GLY A 1 116 ? -9.155 -6.483 4.860 1.00 89.25 116 GLY A N 1
ATOM 934 C CA . GLY A 1 116 ? -7.937 -5.878 4.317 1.00 89.25 116 GLY A CA 1
ATOM 935 C C . GLY A 1 116 ? -7.365 -4.732 5.157 1.00 89.25 116 GLY A C 1
ATOM 936 O O . GLY A 1 116 ? -6.518 -3.982 4.668 1.00 89.25 116 GLY A O 1
ATOM 937 N N . TYR A 1 117 ? -7.798 -4.598 6.412 1.00 89.00 117 TYR A N 1
ATOM 938 C CA . TYR A 1 117 ? -7.388 -3.550 7.344 1.00 89.00 117 TYR A CA 1
ATOM 939 C C . TYR A 1 117 ? -6.381 -4.045 8.388 1.00 89.00 117 TYR A C 1
ATOM 941 O O . TYR A 1 117 ? -6.658 -4.055 9.587 1.00 89.00 117 TYR A O 1
ATOM 949 N N . SER A 1 118 ? -5.182 -4.426 7.942 1.00 87.31 118 SER A N 1
ATOM 950 C CA . SER A 1 118 ? -4.149 -4.899 8.870 1.00 87.31 118 SER A CA 1
ATOM 951 C C . SER A 1 118 ? -3.654 -3.786 9.800 1.00 87.31 118 SER A C 1
ATOM 953 O O . SER A 1 118 ? -3.536 -2.618 9.409 1.00 87.31 118 SER A O 1
ATOM 955 N N . GLU A 1 119 ? -3.276 -4.158 11.024 1.00 83.81 119 GLU A N 1
ATOM 956 C CA . GLU A 1 119 ? -2.698 -3.231 12.004 1.00 83.81 119 GLU A CA 1
ATOM 957 C C . GLU A 1 119 ? -1.470 -2.495 11.443 1.00 83.81 119 GLU A C 1
ATOM 959 O O . GLU A 1 119 ? -1.336 -1.280 11.604 1.00 83.81 119 GLU A O 1
ATOM 964 N N . ALA A 1 120 ? -0.580 -3.210 10.748 1.00 85.88 120 ALA A N 1
ATOM 965 C CA . ALA A 1 120 ? 0.633 -2.631 10.177 1.00 85.88 120 ALA A CA 1
ATOM 966 C C . ALA A 1 120 ? 0.307 -1.568 9.114 1.00 85.88 120 ALA A C 1
ATOM 968 O O . ALA A 1 120 ? 0.884 -0.477 9.124 1.00 85.88 120 ALA A O 1
ATOM 969 N N . SER A 1 121 ? -0.657 -1.861 8.238 1.00 88.06 121 SER A N 1
ATOM 970 C CA . SER A 1 121 ? -1.135 -0.935 7.212 1.00 88.06 121 SER A CA 1
ATOM 971 C C . SER A 1 121 ? -1.818 0.284 7.830 1.00 88.06 121 SER A C 1
ATOM 973 O O . SER A 1 121 ? -1.538 1.402 7.410 1.00 88.06 121 SER A O 1
ATOM 975 N N . LEU A 1 122 ? -2.650 0.108 8.863 1.00 86.56 122 LEU A N 1
ATOM 976 C CA . LEU A 1 122 ? -3.307 1.217 9.566 1.00 86.56 122 LEU A CA 1
ATOM 977 C C . LEU A 1 122 ? -2.300 2.111 10.294 1.00 86.56 122 LEU A C 1
ATOM 979 O O . LEU A 1 122 ? -2.334 3.328 10.128 1.00 86.56 122 LEU A O 1
ATOM 983 N N . ARG A 1 123 ? -1.345 1.528 11.030 1.00 83.81 123 ARG A N 1
ATOM 984 C CA . ARG A 1 123 ? -0.271 2.286 11.695 1.00 83.81 123 ARG A CA 1
ATOM 985 C C . ARG A 1 123 ? 0.586 3.053 10.693 1.00 83.81 123 ARG A C 1
ATOM 987 O O . ARG A 1 123 ? 0.927 4.208 10.936 1.00 83.81 123 ARG A O 1
ATOM 994 N N . SER A 1 124 ? 0.930 2.427 9.567 1.00 86.94 124 SER A N 1
ATOM 995 C CA . SER A 1 124 ? 1.674 3.087 8.495 1.00 86.94 124 SER A CA 1
ATOM 996 C C . SER A 1 124 ? 0.865 4.224 7.868 1.00 86.94 124 SER A C 1
ATOM 998 O O . SER A 1 124 ? 1.399 5.318 7.716 1.00 86.94 124 SER A O 1
ATOM 1000 N N . ALA A 1 125 ? -0.414 4.007 7.553 1.00 86.94 125 ALA A N 1
ATOM 1001 C CA . ALA A 1 125 ? -1.265 5.021 6.938 1.00 86.94 125 ALA A CA 1
ATOM 1002 C C . ALA A 1 125 ? -1.479 6.225 7.860 1.00 86.94 125 ALA A C 1
ATOM 1004 O O . ALA A 1 125 ? -1.309 7.356 7.419 1.00 86.94 125 ALA A O 1
ATOM 1005 N N . VAL A 1 126 ? -1.751 5.993 9.150 1.00 83.88 126 VAL A N 1
ATOM 1006 C CA . VAL A 1 126 ? -1.877 7.052 10.167 1.00 83.88 126 VAL A CA 1
ATOM 1007 C C . VAL A 1 126 ? -0.575 7.828 10.348 1.00 83.88 126 VAL A C 1
ATOM 1009 O O . VAL A 1 126 ? -0.609 9.032 10.553 1.00 83.88 126 VAL A O 1
ATOM 1012 N N . ARG A 1 127 ? 0.584 7.165 10.282 1.00 81.81 127 ARG A N 1
ATOM 1013 C CA . ARG A 1 127 ? 1.879 7.852 10.386 1.00 81.81 127 ARG A CA 1
ATOM 1014 C C . ARG A 1 127 ? 2.167 8.725 9.162 1.00 81.81 127 ARG A C 1
ATOM 1016 O O . ARG A 1 127 ? 2.819 9.758 9.297 1.00 81.81 127 ARG A O 1
ATOM 1023 N N . THR A 1 128 ? 1.752 8.271 7.982 1.00 83.19 128 THR A N 1
ATOM 1024 C CA . THR A 1 128 ? 1.964 8.988 6.719 1.00 83.19 128 THR A CA 1
ATOM 1025 C C . THR A 1 128 ? 0.979 10.145 6.563 1.00 83.19 128 THR A C 1
ATOM 1027 O O . THR A 1 128 ? 1.359 11.196 6.050 1.00 83.19 128 THR A O 1
ATOM 1030 N N . GLU A 1 129 ? -0.261 9.985 7.029 1.00 80.06 129 GLU A N 1
ATOM 1031 C CA . GLU A 1 129 ? -1.271 11.039 6.993 1.00 80.06 129 GLU A CA 1
ATOM 1032 C C . GLU A 1 129 ? -1.184 12.005 8.170 1.00 80.06 129 GLU A C 1
ATOM 1034 O O . GLU A 1 129 ? -0.947 11.628 9.311 1.00 80.06 129 GLU A O 1
ATOM 1039 N N . LYS A 1 130 ? -1.444 13.288 7.910 1.00 68.12 130 LYS A N 1
ATOM 1040 C CA . LYS A 1 130 ? -1.457 14.331 8.954 1.00 68.12 130 LYS A CA 1
ATOM 1041 C C . LYS A 1 130 ? -2.827 14.500 9.626 1.00 68.12 130 LYS A C 1
ATOM 1043 O O . LYS A 1 130 ? -3.016 15.441 10.394 1.00 68.12 130 LYS A O 1
ATOM 1048 N N . ASN A 1 131 ? -3.789 13.627 9.325 1.00 62.56 131 ASN A N 1
ATOM 1049 C CA . ASN A 1 131 ? -5.177 13.774 9.753 1.00 62.56 131 ASN A CA 1
ATOM 1050 C C . ASN A 1 131 ? -5.405 13.186 11.159 1.00 62.56 131 ASN A C 1
ATOM 1052 O O . ASN A 1 131 ? -5.502 11.970 11.334 1.00 62.56 131 ASN A O 1
ATOM 1056 N N . GLN A 1 132 ? -5.465 14.061 12.167 1.00 61.56 132 GLN A N 1
ATOM 1057 C CA . GLN A 1 132 ? -5.489 13.672 13.582 1.00 61.56 132 GLN A CA 1
ATOM 1058 C C . GLN A 1 132 ? -6.791 12.981 14.016 1.00 61.56 132 GLN A C 1
ATOM 1060 O O . GLN A 1 132 ? -6.754 12.134 14.909 1.00 61.56 132 GLN A O 1
ATOM 1065 N N . ASP A 1 133 ? -7.919 13.274 13.366 1.00 60.78 133 ASP A N 1
ATOM 1066 C CA . ASP A 1 133 ? -9.230 12.783 13.812 1.00 60.78 133 ASP A CA 1
ATOM 1067 C C . ASP A 1 133 ? -9.404 11.276 13.568 1.00 60.78 133 ASP A C 1
ATOM 1069 O O . ASP A 1 133 ? -9.913 10.549 14.420 1.00 60.78 133 ASP A O 1
ATOM 1073 N N . ILE A 1 134 ? -8.908 10.768 12.434 1.00 60.78 134 ILE A N 1
ATOM 1074 C CA . ILE A 1 134 ? -8.990 9.335 12.096 1.00 60.78 134 ILE A CA 1
ATOM 1075 C C . ILE A 1 134 ? -7.962 8.526 12.905 1.00 60.78 134 ILE A C 1
ATOM 1077 O O . ILE A 1 134 ? -8.199 7.372 13.276 1.00 60.78 134 ILE A O 1
ATOM 1081 N N . ALA A 1 135 ? -6.828 9.152 13.231 1.00 59.66 135 ALA A N 1
ATOM 1082 C CA . ALA A 1 135 ? -5.765 8.547 14.018 1.00 59.66 135 ALA A CA 1
ATOM 1083 C C . ALA A 1 135 ? -6.241 8.146 15.421 1.00 59.66 135 ALA A C 1
ATOM 1085 O O . ALA A 1 135 ? -5.900 7.060 15.882 1.00 59.66 135 ALA A O 1
ATOM 1086 N N . ALA A 1 136 ? -7.055 8.971 16.088 1.00 64.00 136 ALA A N 1
ATOM 1087 C CA . ALA A 1 136 ? -7.515 8.706 17.452 1.00 64.00 136 ALA A CA 1
ATOM 1088 C C . ALA A 1 136 ? -8.362 7.424 17.559 1.00 64.00 136 ALA A C 1
ATOM 1090 O O . ALA A 1 136 ? -8.134 6.612 18.458 1.00 64.00 136 ALA A O 1
ATOM 1091 N N . THR A 1 137 ? -9.284 7.203 16.617 1.00 62.56 137 THR A N 1
ATOM 1092 C CA . THR A 1 137 ? -10.137 6.002 16.566 1.00 62.56 137 THR A CA 1
ATOM 1093 C C . THR A 1 137 ? -9.308 4.736 16.353 1.00 62.56 137 THR A C 1
ATOM 1095 O O . THR A 1 137 ? -9.465 3.754 17.076 1.00 62.56 137 THR A O 1
ATOM 1098 N N . ILE A 1 138 ? -8.369 4.775 15.403 1.00 65.44 138 ILE A N 1
ATOM 1099 C CA . ILE A 1 138 ? -7.472 3.654 15.082 1.00 65.44 138 ILE A CA 1
ATOM 1100 C C . ILE A 1 138 ? -6.547 3.348 16.259 1.00 65.44 138 ILE A C 1
ATOM 1102 O O . ILE A 1 138 ? -6.434 2.207 16.699 1.00 65.44 138 ILE A O 1
ATOM 1106 N N . ILE A 1 139 ? -5.894 4.371 16.803 1.00 65.31 139 ILE A N 1
ATOM 1107 C CA . ILE A 1 139 ? -4.984 4.233 17.939 1.00 65.31 139 ILE A CA 1
ATOM 1108 C C . ILE A 1 139 ? -5.749 3.703 19.158 1.00 65.31 139 ILE A C 1
ATOM 1110 O O . ILE A 1 139 ? -5.233 2.830 19.847 1.00 65.31 139 ILE A O 1
ATOM 1114 N N . GLY A 1 140 ? -6.989 4.141 19.390 1.00 67.06 140 GLY A N 1
ATOM 1115 C CA . GLY A 1 140 ? -7.846 3.625 20.460 1.00 67.06 140 GLY A CA 1
ATOM 1116 C C . GLY A 1 140 ? -8.112 2.117 20.372 1.00 67.06 140 GLY A C 1
ATOM 1117 O O . GLY A 1 140 ? -8.118 1.449 21.407 1.00 67.06 140 GLY A O 1
ATOM 1118 N N . ILE A 1 141 ? -8.258 1.577 19.156 1.00 66.19 141 ILE A N 1
ATOM 1119 C CA . ILE A 1 141 ? -8.418 0.135 18.906 1.00 66.19 141 ILE A CA 1
ATOM 1120 C C . ILE A 1 141 ? -7.141 -0.632 19.270 1.00 66.19 141 ILE A C 1
ATOM 1122 O O . ILE A 1 141 ? -7.209 -1.654 19.952 1.00 66.19 141 ILE A O 1
ATOM 1126 N N . PHE A 1 142 ? -5.973 -0.142 18.841 1.00 63.88 142 PHE A N 1
ATOM 1127 C CA . PHE A 1 142 ? -4.724 -0.913 18.920 1.00 63.88 142 PHE A CA 1
ATOM 1128 C C . PHE A 1 142 ? -3.869 -0.646 20.166 1.00 63.88 142 PHE A C 1
ATOM 1130 O O . PHE A 1 142 ? -3.109 -1.518 20.573 1.00 63.88 142 PHE A O 1
ATOM 1137 N N . VAL A 1 143 ? -3.969 0.519 20.812 1.00 61.34 143 VAL A N 1
ATOM 1138 C CA . VAL A 1 143 ? -3.163 0.865 22.007 1.00 61.34 143 VAL A CA 1
ATOM 1139 C C . VAL A 1 143 ? -3.540 0.043 23.244 1.00 61.34 143 VAL A C 1
ATOM 1141 O O . VAL A 1 143 ? -2.781 0.009 24.208 1.00 61.34 143 VAL A O 1
ATOM 1144 N N . ARG A 1 144 ? -4.679 -0.657 23.233 1.00 55.16 144 ARG A N 1
ATOM 1145 C CA . ARG A 1 144 ? -5.094 -1.548 24.331 1.00 55.16 144 ARG A CA 1
ATOM 1146 C C . ARG A 1 144 ? -4.754 -3.024 24.140 1.00 55.16 144 ARG A C 1
ATOM 1148 O O . ARG A 1 144 ? -5.057 -3.814 25.031 1.00 55.16 144 ARG A O 1
ATOM 1155 N N . LEU A 1 145 ? -4.119 -3.393 23.031 1.00 46.50 145 LEU A N 1
ATOM 1156 C CA . LEU A 1 145 ? -3.561 -4.730 22.847 1.00 46.50 145 LEU A CA 1
ATOM 1157 C C . LEU A 1 145 ? -2.197 -4.792 23.568 1.00 46.50 145 LEU A C 1
ATOM 1159 O O . LEU A 1 145 ? -1.330 -3.984 23.230 1.00 46.50 145 LEU A O 1
ATOM 1163 N N . PRO A 1 146 ? -2.012 -5.664 24.580 1.00 46.62 146 PRO A N 1
ATOM 1164 C CA . PRO A 1 146 ? -0.704 -5.898 25.194 1.00 46.62 146 PRO A CA 1
ATOM 1165 C C . PRO A 1 146 ? 0.262 -6.618 24.246 1.00 46.62 146 PRO A C 1
ATOM 1167 O O . PRO A 1 146 ? -0.214 -7.410 23.398 1.00 46.62 146 PRO A O 1
#

InterPro domains:
  IPR013670 EcoEI R protein C-terminal domain [PF08463] (71-138)

Secondary structure (DSSP, 8-state):
-PPPGGGHHHHHHHHHHHHHHHHHHH-HHHHHHHHHHHTTS-BTTBPPPP-PPP--------BTTBSSHHHHHHHHHHHHHHHTTT-HHHHHHHH-TTS--HHHHHHHHHHHHHTT--HHHHHHHHHH---HHHHHHHHHHHTT--

Radius of gyration: 34.48 Å; chains: 1; bounding box: 67×31×84 Å

Sequence (146 aa):
MGVEPKKLHQHLHKLGPQQASAFLKQHRNLIRQLSDVGVLLGSEYRPVISDHEDALISKEQTYGRYQKPADYLQSFNEFITNNLNQSAALSVVVNRPRDLTREQLKEIRLLLDEAGYSEASLRSAVRTEKNQDIAATIIGIFVRLP

Foldseek 3Di:
DDDDPVCVVVVLVVCPDPSSVVVCVVVVVVVVVVVVVVLVVADPVGHDDDPDDDDDPDDQDAQVVGRALVVVLVVVVVVLVVCCVVDPLSVCLVPPLPPHDPVSLVVVQVVCVVVSNHLVSNVVSLVVDPDVPSVVSSCSSPVPDD

pLDDT: mean 78.38, std 10.74, range [46.5, 93.75]